Protein AF-A0A246U201-F1 (afdb_monomer_lite)

Secondary structure (DSSP, 8-state):
--PPPP------------S-TTS-HHHHHHHHHHHHHHHHH--S--HHHHHHHHHHHHH-HHHHHHHHHHHHHHHHHHHHHH-----SSS----

Radius of gyration: 1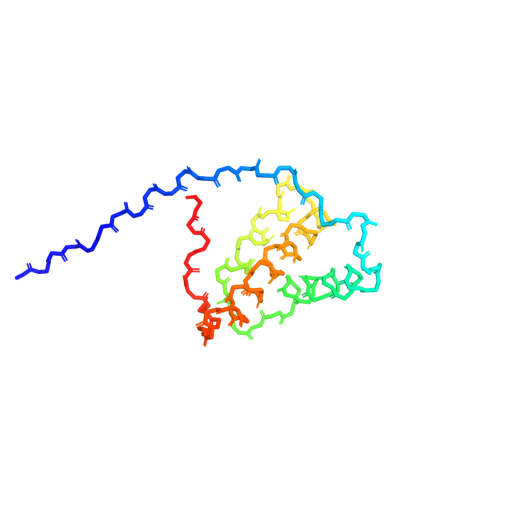4.82 Å; chains: 1; bounding box: 28×32×47 Å

Sequence (94 aa):
MYGQPPRESDGEVDYDGHISRRGDSHLRGLLYEAATVILIRAHPDSSLRAWGMKLREKVGSKRAAVAVARKLSVIMHRMLTTGEFFDRSAGITA

Structure (mmCIF, N/CA/C/O backbone):
data_AF-A0A246U201-F1
#
_entry.id   AF-A0A246U201-F1
#
loop_
_atom_site.group_PDB
_atom_site.id
_atom_site.type_symbol
_atom_site.label_atom_id
_atom_site.label_alt_id
_atom_site.label_comp_id
_atom_site.label_asym_id
_atom_site.label_entity_id
_atom_site.label_seq_id
_atom_site.pdbx_PDB_ins_code
_atom_site.Cartn_x
_atom_site.Cartn_y
_atom_site.Cartn_z
_atom_site.occupancy
_atom_site.B_iso_or_equiv
_atom_site.auth_seq_id
_atom_site.auth_comp_id
_atom_site.auth_asym_id
_atom_site.auth_atom_id
_atom_site.pdbx_PDB_model_num
ATOM 1 N N . MET A 1 1 ? -7.649 -18.765 31.850 1.00 42.94 1 MET A N 1
ATOM 2 C CA . MET A 1 1 ? -6.364 -19.069 31.181 1.00 42.94 1 MET A CA 1
ATOM 3 C C . MET A 1 1 ? -6.611 -18.935 29.684 1.00 42.94 1 MET A C 1
ATOM 5 O O . MET A 1 1 ? -7.611 -19.460 29.222 1.00 42.94 1 MET A O 1
ATOM 9 N N . TYR A 1 2 ? -5.840 -18.089 29.006 1.00 50.62 2 TYR A N 1
ATOM 10 C CA . TYR A 1 2 ? -6.233 -17.302 27.828 1.00 50.62 2 TYR A CA 1
ATOM 11 C C . TYR A 1 2 ? -6.814 -18.091 26.640 1.00 50.62 2 TYR A C 1
ATOM 13 O O . TYR A 1 2 ? -6.114 -18.868 25.997 1.00 50.62 2 TYR A O 1
ATOM 21 N N . GLY A 1 3 ? -8.089 -17.827 26.330 1.00 51.31 3 GLY A N 1
ATOM 22 C CA . GLY A 1 3 ? -8.718 -18.211 25.069 1.00 51.31 3 GLY A CA 1
ATOM 23 C C . GLY A 1 3 ? -8.139 -17.369 23.937 1.00 51.31 3 GLY A C 1
ATOM 24 O O . GLY A 1 3 ? -8.213 -16.143 23.967 1.00 51.31 3 GLY A O 1
ATOM 25 N N . GLN A 1 4 ? -7.498 -18.034 22.983 1.00 63.88 4 GLN A N 1
ATOM 26 C CA . GLN A 1 4 ? -6.904 -17.418 21.801 1.00 63.88 4 GLN A CA 1
ATOM 27 C C . GLN A 1 4 ? -8.010 -16.754 20.958 1.00 63.88 4 GLN A C 1
ATOM 29 O O . GLN A 1 4 ? -9.033 -17.403 20.724 1.00 63.88 4 GLN A O 1
ATOM 34 N N . PRO A 1 5 ? -7.847 -15.501 20.492 1.00 54.62 5 PRO A N 1
ATOM 35 C CA . PRO A 1 5 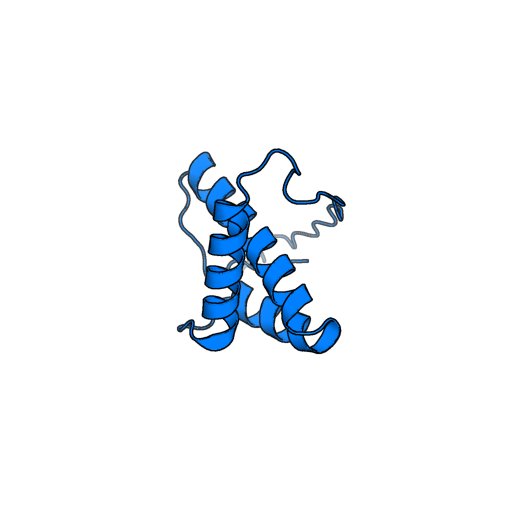? -8.809 -14.904 19.575 1.00 54.62 5 PRO A CA 1
ATOM 36 C C . PRO A 1 5 ? -8.773 -15.620 18.210 1.00 54.62 5 PRO A C 1
ATOM 38 O O . PRO A 1 5 ? -7.768 -16.258 17.869 1.00 54.62 5 PRO A O 1
ATOM 41 N N . PRO A 1 6 ? -9.887 -15.571 17.459 1.00 48.56 6 PRO A N 1
ATOM 42 C CA . PRO A 1 6 ? -10.096 -16.365 16.258 1.00 48.56 6 PRO A CA 1
ATOM 43 C C . PRO A 1 6 ? -9.079 -16.052 15.161 1.00 48.56 6 PRO A C 1
ATOM 45 O O . PRO A 1 6 ? -8.535 -14.958 15.035 1.00 48.56 6 PRO A O 1
ATOM 48 N N . ARG A 1 7 ? -8.805 -17.091 14.378 1.00 57.16 7 ARG A N 1
ATOM 49 C CA . ARG A 1 7 ? -7.934 -17.066 13.208 1.00 57.16 7 ARG A CA 1
ATOM 50 C C . ARG A 1 7 ? -8.789 -16.573 12.048 1.00 57.16 7 ARG A C 1
ATOM 52 O O . ARG A 1 7 ? -9.552 -17.355 11.484 1.00 57.16 7 ARG A O 1
ATOM 59 N N . GLU A 1 8 ? -8.650 -15.296 11.727 1.00 48.28 8 GLU A N 1
ATOM 60 C CA . GLU A 1 8 ? -9.260 -14.676 10.554 1.00 48.28 8 GLU A CA 1
ATOM 61 C C . GLU A 1 8 ? -8.631 -15.310 9.306 1.00 48.28 8 GLU A C 1
ATOM 63 O O . GLU A 1 8 ? -7.519 -14.978 8.895 1.00 48.28 8 GLU A O 1
ATOM 68 N N . SER A 1 9 ? -9.313 -16.321 8.773 1.00 47.06 9 SER A N 1
ATOM 69 C CA . SER A 1 9 ? -9.027 -16.902 7.466 1.00 47.06 9 SER A CA 1
ATOM 70 C C . SER A 1 9 ? -9.842 -16.100 6.463 1.00 47.06 9 SER A C 1
ATOM 72 O O . SER A 1 9 ? -10.984 -16.451 6.184 1.00 47.06 9 SER A O 1
ATOM 74 N N . ASP A 1 10 ? -9.286 -14.990 5.989 1.00 46.16 10 ASP A N 1
ATOM 75 C CA . ASP A 1 10 ? -9.928 -14.144 4.984 1.00 46.16 10 ASP A CA 1
ATOM 76 C C . ASP A 1 10 ? -9.352 -14.480 3.611 1.00 46.16 10 ASP A C 1
ATOM 78 O O . ASP A 1 10 ? -8.432 -13.848 3.103 1.00 46.16 10 ASP A O 1
ATOM 82 N N . GLY A 1 11 ? -9.876 -15.550 3.020 1.00 60.81 11 GLY A N 1
ATOM 83 C CA . GLY A 1 11 ? -9.741 -15.745 1.589 1.00 60.81 11 GLY A CA 1
ATOM 84 C C . GLY A 1 11 ? -10.673 -14.774 0.881 1.00 60.81 11 GLY A C 1
ATOM 85 O O . GLY A 1 11 ? -11.816 -15.140 0.629 1.00 60.81 11 GLY A O 1
ATOM 86 N N . GLU A 1 12 ? -10.208 -13.575 0.529 1.00 40.41 12 GLU A N 1
ATOM 87 C CA . GLU A 1 12 ? -11.030 -12.664 -0.271 1.00 40.41 12 GLU A CA 1
ATOM 88 C C . GLU A 1 12 ? -10.241 -11.938 -1.382 1.00 40.41 12 GLU A C 1
ATOM 90 O O . GLU A 1 12 ? -9.589 -10.913 -1.207 1.00 40.41 12 GLU A O 1
ATOM 95 N N . VAL A 1 13 ? -10.342 -12.569 -2.560 1.00 42.75 13 VAL A N 1
ATOM 96 C CA . VAL A 1 13 ? -10.274 -12.071 -3.945 1.00 42.75 13 VAL A CA 1
ATOM 97 C C . VAL A 1 13 ? -9.201 -11.052 -4.343 1.00 42.75 13 VAL A C 1
ATOM 99 O O . VAL A 1 13 ? -9.246 -9.853 -4.064 1.00 42.75 13 VAL A O 1
ATOM 102 N N . ASP A 1 14 ? -8.332 -11.538 -5.233 1.00 44.44 14 ASP A N 1
ATOM 103 C CA . ASP A 1 14 ? -7.702 -10.748 -6.286 1.00 44.44 14 ASP A CA 1
ATOM 104 C C . ASP A 1 14 ? -8.792 -10.082 -7.143 1.00 44.44 14 ASP A C 1
ATOM 106 O O . ASP A 1 14 ? -9.250 -10.609 -8.154 1.00 44.44 14 ASP A O 1
ATOM 110 N N . TYR A 1 15 ? -9.258 -8.907 -6.721 1.00 43.41 15 TYR A N 1
ATOM 111 C CA . TYR A 1 15 ? -9.893 -7.997 -7.656 1.00 43.41 15 TYR A CA 1
ATOM 112 C C . TYR A 1 15 ? -8.787 -7.496 -8.581 1.00 43.41 15 TYR A C 1
ATOM 114 O O . TYR A 1 15 ? -7.984 -6.632 -8.200 1.00 43.41 15 TYR A O 1
ATOM 122 N N . ASP A 1 16 ? -8.752 -8.018 -9.803 1.00 40.78 16 ASP A N 1
ATOM 123 C CA . ASP A 1 16 ? -8.148 -7.332 -10.938 1.00 40.78 16 ASP A CA 1
ATOM 124 C C . ASP A 1 16 ? -8.884 -5.997 -11.104 1.00 40.78 16 ASP A C 1
ATOM 126 O O . ASP A 1 16 ? -9.978 -5.870 -11.646 1.00 40.78 16 ASP A O 1
ATOM 130 N N . GLY A 1 17 ? -8.329 -4.989 -10.452 1.00 43.94 17 GLY A N 1
ATOM 131 C CA . GLY A 1 17 ? -8.922 -3.682 -10.304 1.00 43.94 17 GLY A CA 1
ATOM 132 C C . GLY A 1 17 ? -7.792 -2.702 -10.432 1.00 43.94 17 GLY A C 1
ATOM 133 O O . GLY A 1 17 ? -7.298 -2.165 -9.438 1.00 43.94 17 GLY A O 1
ATOM 134 N N . HIS A 1 18 ? -7.336 -2.524 -11.671 1.00 44.22 18 HIS A N 1
ATOM 135 C CA . HIS A 1 18 ? -6.607 -1.338 -12.079 1.00 44.22 18 HIS A CA 1
ATOM 136 C C . HIS A 1 18 ? -7.148 -0.142 -11.285 1.00 44.22 18 HIS A C 1
ATOM 138 O O . HIS A 1 18 ? -8.355 0.105 -11.313 1.00 44.22 18 HIS A O 1
ATOM 144 N N . ILE A 1 19 ? -6.275 0.610 -10.594 1.00 49.44 19 ILE A N 1
ATOM 145 C CA . ILE A 1 19 ? -6.619 1.962 -10.117 1.00 49.44 19 ILE A CA 1
ATOM 146 C C . ILE A 1 19 ? -7.348 2.605 -11.295 1.00 49.44 19 ILE A C 1
ATOM 148 O O . ILE A 1 19 ? -6.796 2.559 -12.389 1.00 49.44 19 ILE A O 1
ATOM 152 N N . SER A 1 20 ? -8.602 3.024 -11.153 1.00 48.12 20 SER A N 1
ATOM 153 C CA . SER A 1 20 ? -9.465 3.297 -12.308 1.00 48.12 20 SER A CA 1
ATOM 154 C C . SER A 1 20 ? -8.760 4.171 -13.358 1.00 48.12 20 SER A C 1
ATOM 156 O O . SER A 1 20 ? -8.064 5.127 -13.018 1.00 48.12 20 SER A O 1
ATOM 158 N N . ARG A 1 21 ? -8.920 3.869 -14.654 1.00 48.88 21 ARG A N 1
ATOM 159 C CA . ARG A 1 21 ? -8.451 4.744 -15.754 1.00 48.88 21 ARG A CA 1
ATOM 160 C C . ARG A 1 21 ? -9.162 6.114 -15.761 1.00 48.88 21 ARG A C 1
ATOM 162 O O . ARG A 1 21 ? -8.727 6.989 -16.496 1.00 48.88 21 ARG A O 1
ATOM 169 N N . ARG A 1 22 ? -10.199 6.299 -14.925 1.00 50.91 22 ARG A N 1
ATOM 170 C CA . ARG A 1 22 ? -10.841 7.583 -14.572 1.00 50.91 22 ARG A CA 1
ATOM 171 C C . ARG A 1 22 ? -10.185 8.318 -13.387 1.00 50.91 22 ARG A C 1
ATOM 173 O O . ARG A 1 22 ? -10.703 9.342 -12.962 1.00 50.91 22 ARG A O 1
ATOM 180 N N . GLY A 1 23 ? -9.107 7.785 -12.814 1.00 57.03 23 GLY A N 1
ATOM 181 C CA . GLY A 1 23 ? -8.375 8.409 -11.713 1.00 57.03 23 GLY A CA 1
ATOM 182 C C . GLY A 1 23 ? -7.271 9.347 -12.196 1.00 57.03 23 GLY A C 1
ATOM 183 O O . GLY A 1 23 ? -6.664 9.120 -13.244 1.00 57.03 23 GLY A O 1
ATOM 184 N N . ASP A 1 24 ? -7.002 10.371 -11.392 1.00 63.53 24 ASP A N 1
ATOM 185 C CA . ASP A 1 24 ? -5.996 11.396 -11.642 1.00 63.53 24 ASP A CA 1
ATOM 186 C C . ASP A 1 24 ? -4.590 10.777 -11.822 1.00 63.53 24 ASP A C 1
ATOM 188 O O . ASP A 1 24 ? -4.110 9.998 -10.988 1.00 63.53 24 ASP A O 1
ATOM 192 N N . SER A 1 25 ? -3.930 11.065 -12.948 1.00 68.25 25 SER A N 1
ATOM 193 C CA . SER A 1 25 ? -2.580 10.560 -13.242 1.00 68.25 25 SER A CA 1
ATOM 194 C C . SER A 1 25 ? -1.555 11.066 -12.228 1.00 68.25 25 SER A C 1
ATOM 196 O O . SER A 1 25 ? -0.603 10.346 -11.913 1.00 68.25 25 SER A O 1
ATOM 198 N N . HIS A 1 26 ? -1.791 12.253 -11.669 1.00 75.56 26 HIS A N 1
ATOM 199 C CA . HIS A 1 26 ? -0.978 12.853 -10.626 1.00 75.56 26 HIS A CA 1
ATOM 200 C C . HIS A 1 26 ? -1.065 12.026 -9.338 1.00 75.56 26 HIS A C 1
ATOM 202 O O . HIS A 1 26 ? -0.039 11.704 -8.744 1.00 75.56 26 HIS A O 1
ATOM 208 N N . LEU A 1 27 ? -2.265 11.579 -8.952 1.00 74.81 27 LEU A N 1
ATOM 209 C CA . LEU A 1 27 ? -2.462 10.736 -7.767 1.00 74.81 27 LEU A CA 1
ATOM 210 C C . LEU A 1 27 ? -1.698 9.409 -7.870 1.00 74.81 27 LEU A C 1
ATOM 212 O O . LEU A 1 27 ? -1.084 8.962 -6.903 1.00 74.81 27 LEU A O 1
ATOM 216 N N . ARG A 1 28 ? -1.693 8.781 -9.051 1.00 75.25 28 ARG A N 1
ATOM 217 C CA . ARG A 1 28 ? -0.897 7.565 -9.293 1.00 75.25 28 ARG A CA 1
ATOM 218 C C . ARG A 1 28 ? 0.604 7.824 -9.182 1.00 75.25 28 ARG A C 1
ATOM 220 O O . ARG A 1 28 ? 1.308 6.982 -8.629 1.00 75.25 28 ARG A O 1
ATOM 227 N N . GLY A 1 29 ? 1.076 8.964 -9.690 1.00 81.62 29 GLY A N 1
ATOM 228 C CA . GLY A 1 29 ? 2.466 9.399 -9.545 1.00 81.62 29 GLY A CA 1
ATOM 229 C C . GLY A 1 29 ? 2.855 9.556 -8.076 1.00 81.62 29 GLY A C 1
ATOM 230 O O . GLY A 1 29 ? 3.793 8.905 -7.621 1.00 81.62 29 GLY A O 1
ATOM 231 N N . LEU A 1 30 ? 2.056 10.304 -7.311 1.00 84.94 30 LEU A N 1
ATOM 232 C CA . LEU A 1 30 ? 2.276 10.524 -5.878 1.00 84.94 30 LEU A CA 1
ATOM 233 C C . LEU A 1 30 ? 2.263 9.219 -5.078 1.00 84.94 30 LEU A C 1
ATOM 235 O O . LEU A 1 30 ? 3.124 9.001 -4.230 1.00 84.94 30 LEU A O 1
ATOM 239 N N . LEU A 1 31 ? 1.320 8.316 -5.361 1.00 84.31 31 LEU A N 1
ATOM 240 C CA . LEU A 1 31 ? 1.258 7.018 -4.687 1.00 84.31 31 LEU A CA 1
ATOM 241 C C . LEU A 1 31 ? 2.469 6.138 -5.024 1.00 84.31 31 LEU A C 1
ATOM 243 O O . LEU A 1 31 ? 2.961 5.422 -4.152 1.00 84.31 31 LEU A O 1
ATOM 247 N N . TYR A 1 32 ? 2.969 6.190 -6.261 1.00 85.19 32 TYR A N 1
ATOM 248 C CA . TYR A 1 32 ? 4.174 5.462 -6.660 1.00 85.19 32 TYR A CA 1
ATOM 249 C C . TYR A 1 32 ? 5.431 6.014 -5.975 1.00 85.19 32 TYR A C 1
ATOM 251 O O . TYR A 1 32 ? 6.265 5.240 -5.494 1.00 85.19 32 TYR A O 1
ATOM 259 N N . GLU A 1 33 ? 5.564 7.337 -5.890 1.00 86.38 33 GLU A N 1
ATOM 260 C CA . GLU A 1 33 ? 6.653 7.987 -5.159 1.00 86.38 33 GLU A CA 1
ATOM 261 C C . GLU A 1 33 ? 6.592 7.648 -3.669 1.00 86.38 33 GLU A C 1
ATOM 263 O O . GLU A 1 33 ? 7.590 7.195 -3.104 1.00 86.38 33 GLU A O 1
ATOM 268 N N . ALA A 1 34 ? 5.412 7.746 -3.051 1.00 87.25 34 ALA A N 1
ATOM 269 C CA . ALA A 1 34 ? 5.201 7.367 -1.658 1.00 87.25 34 ALA A CA 1
ATOM 270 C C . ALA A 1 34 ? 5.555 5.892 -1.411 1.00 87.25 34 ALA A C 1
ATOM 272 O O . ALA A 1 34 ? 6.291 5.581 -0.475 1.00 87.25 34 ALA A O 1
ATOM 273 N N . ALA A 1 35 ? 5.113 4.979 -2.279 1.00 86.38 35 ALA A N 1
ATOM 274 C CA . ALA A 1 35 ? 5.470 3.564 -2.198 1.00 86.38 35 ALA A CA 1
ATOM 275 C C . ALA A 1 35 ? 6.982 3.336 -2.332 1.00 86.38 35 ALA A C 1
ATOM 277 O O . ALA A 1 35 ? 7.565 2.532 -1.603 1.00 86.38 35 ALA A O 1
ATOM 278 N N . THR A 1 36 ? 7.637 4.073 -3.227 1.00 86.25 36 THR A N 1
ATOM 279 C CA . THR A 1 36 ? 9.091 4.018 -3.408 1.00 86.25 36 THR A CA 1
ATOM 280 C C . THR A 1 36 ? 9.820 4.500 -2.150 1.00 86.25 36 THR A C 1
ATOM 282 O O . THR A 1 36 ? 10.747 3.837 -1.684 1.00 86.25 36 THR A O 1
ATOM 285 N N . VAL A 1 37 ? 9.366 5.595 -1.535 1.00 87.69 37 VAL A N 1
ATOM 286 C CA . VAL A 1 37 ? 9.901 6.095 -0.258 1.00 87.69 37 VAL A CA 1
ATOM 287 C C . VAL A 1 37 ? 9.663 5.092 0.872 1.00 87.69 37 VAL A C 1
ATOM 289 O O . VAL A 1 37 ? 10.575 4.854 1.662 1.00 87.69 37 VAL A O 1
ATOM 292 N N . ILE A 1 38 ? 8.501 4.435 0.923 1.00 85.25 38 ILE A N 1
ATOM 293 C CA . ILE A 1 38 ? 8.215 3.379 1.907 1.00 85.25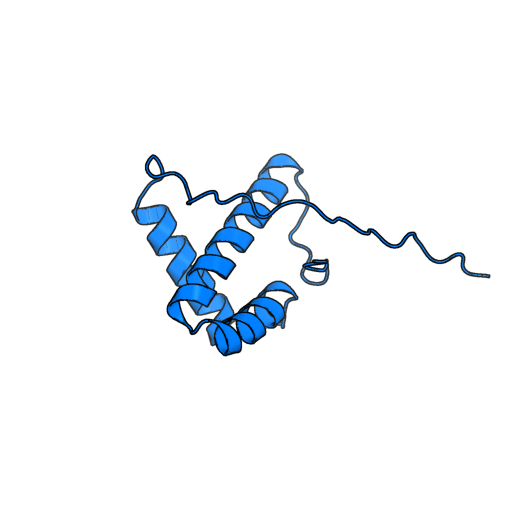 38 ILE A CA 1
ATOM 294 C C . ILE A 1 38 ? 9.216 2.223 1.781 1.00 85.25 38 ILE A C 1
ATOM 296 O O . ILE A 1 38 ? 9.751 1.749 2.784 1.00 85.25 38 ILE A O 1
ATOM 300 N N . LEU A 1 39 ? 9.525 1.799 0.556 1.00 82.88 39 LEU A N 1
ATOM 301 C CA . LEU A 1 39 ? 10.460 0.700 0.307 1.00 82.88 39 LEU A CA 1
ATOM 302 C C . LEU A 1 39 ? 11.927 1.070 0.568 1.00 82.88 39 LEU A C 1
ATOM 304 O O . LEU A 1 39 ? 12.714 0.200 0.940 1.00 82.88 39 LEU A O 1
ATOM 308 N N . ILE A 1 40 ? 12.314 2.329 0.351 1.00 84.00 40 ILE A N 1
ATOM 309 C CA . ILE A 1 40 ? 13.723 2.753 0.407 1.00 84.00 40 ILE A CA 1
ATOM 310 C C . ILE A 1 40 ? 14.082 3.402 1.750 1.00 84.00 40 ILE A C 1
ATOM 312 O O . ILE A 1 40 ? 15.198 3.216 2.226 1.00 84.00 40 ILE A O 1
ATOM 316 N N . ARG A 1 41 ? 13.171 4.168 2.361 1.00 75.06 41 ARG A N 1
ATOM 317 C CA . ARG A 1 41 ? 13.490 5.099 3.460 1.00 75.06 41 ARG A CA 1
ATOM 318 C C . ARG A 1 41 ? 12.625 4.974 4.714 1.00 75.06 41 ARG A C 1
ATOM 320 O O . ARG A 1 41 ? 13.011 5.538 5.732 1.00 75.06 41 ARG A O 1
ATOM 327 N N . ALA A 1 42 ? 11.467 4.312 4.673 1.00 73.06 42 ALA A N 1
ATOM 328 C CA . ALA A 1 42 ? 10.570 4.335 5.830 1.00 73.06 42 ALA A CA 1
ATOM 329 C C . ALA A 1 42 ? 11.145 3.585 7.044 1.00 73.06 42 ALA A C 1
ATOM 331 O O . ALA A 1 42 ? 11.472 2.401 6.955 1.00 73.06 42 ALA A O 1
ATOM 332 N N . HIS A 1 43 ? 11.186 4.292 8.175 1.00 63.06 43 HIS A N 1
ATOM 333 C CA . HIS A 1 43 ? 11.400 3.778 9.526 1.00 63.06 43 HIS A CA 1
ATOM 334 C C . HIS A 1 43 ? 10.310 4.340 10.457 1.00 63.06 43 HIS A C 1
ATOM 336 O O . HIS A 1 43 ? 9.944 5.509 10.309 1.00 63.06 43 HIS A O 1
ATOM 342 N N . PRO A 1 44 ? 9.811 3.568 11.440 1.00 60.66 44 PRO A N 1
ATOM 343 C CA . PRO A 1 44 ? 10.150 2.172 11.738 1.00 60.66 44 PRO A CA 1
ATOM 344 C C . PRO A 1 44 ? 9.508 1.166 10.767 1.00 60.66 44 PRO A C 1
ATOM 346 O O . PRO A 1 44 ? 8.583 1.502 10.027 1.00 60.66 44 PRO A O 1
ATOM 349 N N . ASP A 1 45 ? 10.020 -0.068 10.778 1.00 69.19 45 ASP A N 1
ATOM 350 C CA . ASP A 1 45 ? 9.517 -1.185 9.975 1.00 69.19 45 ASP A CA 1
ATOM 351 C C . ASP A 1 45 ? 8.018 -1.423 10.203 1.00 69.19 45 ASP A C 1
ATOM 353 O O . ASP A 1 45 ? 7.570 -1.638 11.327 1.00 69.19 45 ASP A O 1
ATOM 357 N N . SER A 1 46 ? 7.241 -1.381 9.119 1.00 81.88 46 SER A N 1
ATOM 358 C CA . SER A 1 46 ? 5.813 -1.707 9.109 1.00 81.88 46 SER A CA 1
ATOM 359 C C . SER A 1 46 ? 5.563 -3.024 8.378 1.00 81.88 46 SER A C 1
ATOM 361 O O . SER A 1 46 ? 6.337 -3.417 7.496 1.00 81.88 46 SER A O 1
ATOM 363 N N . SER A 1 47 ? 4.444 -3.685 8.690 1.00 84.25 47 SER A N 1
ATOM 364 C CA . SER A 1 47 ? 3.990 -4.888 7.973 1.00 84.25 47 SER A CA 1
ATOM 365 C C . SER A 1 47 ? 3.901 -4.647 6.454 1.00 84.25 47 SER A C 1
ATOM 367 O O . SER A 1 47 ? 4.308 -5.497 5.658 1.00 84.25 47 SER A O 1
ATOM 369 N N . LEU A 1 48 ? 3.479 -3.441 6.050 1.00 85.25 48 LEU A N 1
ATOM 370 C CA . LEU A 1 48 ? 3.430 -2.983 4.659 1.00 85.25 48 LEU A CA 1
ATOM 371 C C . LEU A 1 48 ? 4.810 -2.918 3.998 1.00 85.25 48 LEU A C 1
ATOM 373 O O . LEU A 1 48 ? 4.968 -3.378 2.864 1.00 85.25 48 LEU A O 1
ATOM 377 N N . ARG A 1 49 ? 5.816 -2.383 4.698 1.00 85.56 49 ARG A N 1
ATOM 378 C CA . ARG A 1 49 ? 7.194 -2.331 4.194 1.00 85.56 49 ARG A CA 1
ATOM 379 C C . ARG A 1 49 ? 7.769 -3.735 4.044 1.00 85.56 49 ARG A C 1
ATOM 381 O O . ARG A 1 49 ? 8.299 -4.057 2.984 1.00 85.56 49 ARG A O 1
ATOM 388 N N . ALA A 1 50 ? 7.619 -4.584 5.060 1.00 88.12 50 ALA A N 1
ATOM 389 C CA . ALA A 1 50 ? 8.117 -5.958 5.026 1.00 88.12 50 ALA A CA 1
ATOM 390 C C . ALA A 1 50 ? 7.480 -6.773 3.885 1.00 88.12 50 ALA A C 1
ATOM 392 O O . ALA A 1 50 ? 8.181 -7.473 3.149 1.00 88.12 50 ALA A O 1
ATOM 393 N N . TRP A 1 51 ? 6.165 -6.642 3.687 1.00 89.38 51 TRP A N 1
ATOM 394 C CA . TRP A 1 51 ? 5.461 -7.255 2.559 1.00 89.38 51 TRP A CA 1
ATOM 395 C C . TRP A 1 51 ? 5.949 -6.709 1.211 1.00 89.38 51 TRP A C 1
ATOM 397 O O . TRP A 1 51 ? 6.258 -7.486 0.307 1.00 89.38 51 TRP A O 1
ATOM 407 N N . GLY A 1 52 ? 6.089 -5.387 1.086 1.00 88.88 52 GLY A N 1
ATOM 408 C CA . GLY A 1 52 ? 6.573 -4.742 -0.134 1.00 88.88 52 GLY A CA 1
ATOM 409 C C . GLY A 1 52 ? 8.008 -5.137 -0.503 1.00 88.88 52 GLY A C 1
ATOM 410 O O . GLY A 1 52 ? 8.312 -5.322 -1.682 1.00 88.88 52 GLY A O 1
ATOM 411 N N . MET A 1 53 ? 8.875 -5.335 0.491 1.00 89.19 53 MET A N 1
ATOM 412 C CA . MET A 1 53 ? 10.246 -5.821 0.301 1.00 89.19 53 MET A CA 1
ATOM 413 C C . MET A 1 53 ? 10.266 -7.266 -0.210 1.00 89.19 53 MET A C 1
ATOM 415 O O . MET A 1 53 ? 10.903 -7.527 -1.230 1.00 89.19 53 MET A O 1
ATOM 419 N N . LYS A 1 54 ? 9.482 -8.168 0.401 1.00 89.25 54 LYS A N 1
ATOM 420 C CA . LYS A 1 54 ? 9.311 -9.549 -0.094 1.00 89.25 54 LYS A CA 1
ATOM 421 C C . LYS A 1 54 ? 8.749 -9.584 -1.514 1.00 89.25 54 LYS A C 1
ATOM 423 O O . LYS A 1 54 ? 9.114 -10.432 -2.324 1.00 89.25 54 LYS A O 1
ATOM 428 N N . LEU A 1 55 ? 7.833 -8.670 -1.828 1.00 88.19 55 LEU A N 1
ATOM 429 C CA . LEU A 1 55 ? 7.249 -8.574 -3.159 1.00 88.19 55 LEU A CA 1
ATOM 430 C C . LEU A 1 55 ? 8.274 -8.078 -4.186 1.00 88.19 55 LEU A C 1
ATOM 432 O O . LEU A 1 55 ? 8.332 -8.605 -5.296 1.00 88.19 55 LEU A O 1
ATOM 436 N N . ARG A 1 56 ? 9.129 -7.121 -3.809 1.00 88.44 56 ARG A N 1
ATOM 437 C CA . ARG A 1 56 ? 10.224 -6.625 -4.655 1.00 88.44 56 ARG A CA 1
ATOM 438 C C . ARG A 1 56 ? 11.158 -7.742 -5.102 1.00 88.44 56 ARG A C 1
ATOM 440 O O . ARG A 1 56 ? 11.550 -7.742 -6.265 1.00 88.44 56 ARG A O 1
ATOM 447 N N . GLU A 1 57 ? 11.470 -8.684 -4.220 1.00 88.69 57 GLU A N 1
ATOM 448 C CA . GLU A 1 57 ? 12.305 -9.848 -4.544 1.00 88.69 57 GLU A CA 1
ATOM 449 C C . GLU A 1 57 ? 11.636 -10.786 -5.563 1.00 88.69 57 GLU A C 1
ATOM 451 O O . GLU A 1 57 ? 12.321 -11.378 -6.391 1.00 88.69 57 GLU A O 1
ATOM 456 N N . LYS A 1 58 ? 10.300 -10.886 -5.555 1.00 89.56 58 LYS A N 1
ATOM 457 C CA . LYS A 1 58 ? 9.541 -11.793 -6.435 1.00 89.56 58 LYS A CA 1
ATOM 458 C C . LYS A 1 58 ? 9.225 -11.211 -7.812 1.00 89.56 58 LYS A C 1
ATOM 460 O O . LYS A 1 58 ? 9.297 -11.923 -8.807 1.00 89.56 58 LYS A O 1
ATOM 465 N N . VAL A 1 59 ? 8.808 -9.944 -7.875 1.00 87.19 59 VAL A N 1
ATOM 466 C CA . VAL A 1 59 ? 8.265 -9.332 -9.111 1.00 87.19 59 VAL A CA 1
ATOM 467 C C . VAL A 1 59 ? 9.061 -8.122 -9.606 1.00 87.19 59 VAL A C 1
ATOM 469 O O . VAL A 1 59 ? 8.713 -7.531 -10.632 1.00 87.19 59 VAL A O 1
ATOM 472 N N . GLY A 1 60 ? 10.124 -7.742 -8.895 1.00 87.00 60 GLY A N 1
ATOM 473 C CA . GLY A 1 60 ? 10.963 -6.588 -9.204 1.00 87.00 60 GLY A CA 1
ATOM 474 C C . GLY A 1 60 ? 10.407 -5.255 -8.687 1.00 87.00 60 GLY A C 1
ATOM 475 O O . GLY A 1 60 ? 9.215 -5.090 -8.415 1.00 87.00 60 GLY A O 1
ATOM 476 N N . SER A 1 61 ? 11.292 -4.260 -8.579 1.00 82.25 61 SER A N 1
ATOM 477 C CA . SER A 1 61 ? 11.034 -2.979 -7.900 1.00 82.25 61 SER A CA 1
ATOM 478 C C . SER A 1 61 ? 9.840 -2.196 -8.437 1.00 82.25 61 SER A C 1
ATOM 480 O O . SER A 1 61 ? 9.021 -1.731 -7.650 1.00 82.25 61 SER A O 1
ATOM 482 N N . LYS A 1 62 ? 9.697 -2.077 -9.763 1.00 83.81 62 LYS A N 1
ATOM 483 C CA . LYS A 1 62 ? 8.616 -1.284 -10.375 1.00 83.81 62 LYS A CA 1
ATOM 484 C C . LYS A 1 62 ? 7.23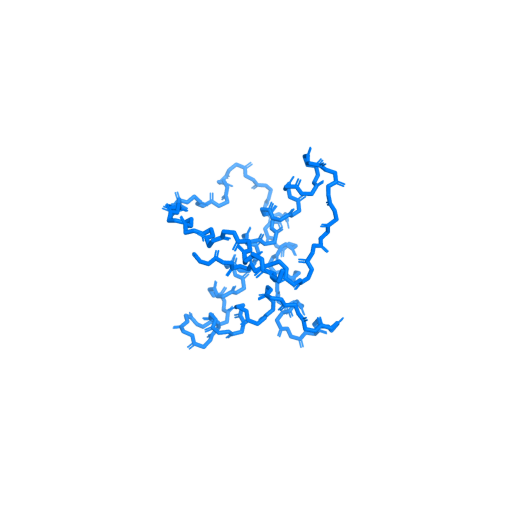5 -1.875 -10.073 1.00 83.81 62 LYS A C 1
ATOM 486 O O . LYS A 1 62 ? 6.322 -1.147 -9.699 1.00 83.81 62 LYS A O 1
ATOM 491 N N . ARG A 1 63 ? 7.087 -3.199 -10.202 1.00 84.69 63 ARG A N 1
ATOM 492 C CA . ARG A 1 63 ? 5.818 -3.900 -9.939 1.00 84.69 63 ARG A CA 1
ATOM 493 C C . ARG A 1 63 ? 5.491 -3.923 -8.448 1.00 84.69 63 ARG A C 1
ATOM 495 O O . ARG A 1 63 ? 4.344 -3.694 -8.078 1.00 84.69 63 ARG A O 1
ATOM 502 N N . ALA A 1 64 ? 6.499 -4.111 -7.598 1.00 88.31 64 ALA A N 1
ATOM 503 C CA . ALA A 1 64 ? 6.319 -4.046 -6.153 1.00 88.31 64 ALA A CA 1
ATOM 504 C C . ALA A 1 64 ? 5.889 -2.650 -5.682 1.00 88.31 64 ALA A C 1
ATOM 506 O O . ALA A 1 64 ? 4.961 -2.547 -4.885 1.00 88.31 64 ALA A O 1
ATOM 507 N N . ALA A 1 65 ? 6.482 -1.578 -6.216 1.00 86.06 65 ALA A N 1
ATOM 508 C CA . ALA A 1 65 ? 6.075 -0.210 -5.893 1.00 86.06 65 ALA A CA 1
ATOM 509 C C . ALA A 1 65 ? 4.608 0.061 -6.273 1.00 86.06 65 ALA A C 1
ATOM 511 O O . ALA A 1 65 ? 3.866 0.621 -5.471 1.00 86.06 65 ALA A O 1
ATOM 512 N N . VAL A 1 66 ? 4.147 -0.408 -7.440 1.00 85.38 66 VAL A N 1
ATOM 513 C CA . VAL A 1 66 ? 2.732 -0.287 -7.846 1.00 85.38 66 VAL A CA 1
ATOM 514 C C . VAL A 1 66 ? 1.800 -1.053 -6.901 1.00 85.38 66 VAL A C 1
ATOM 516 O O . VAL A 1 66 ? 0.751 -0.542 -6.510 1.00 85.38 66 VAL A O 1
ATOM 519 N N . ALA A 1 67 ? 2.176 -2.263 -6.496 1.00 86.81 67 ALA A N 1
ATOM 520 C CA . ALA A 1 67 ? 1.371 -3.063 -5.580 1.00 86.81 67 ALA A CA 1
ATOM 521 C C . ALA A 1 67 ? 1.310 -2.451 -4.166 1.00 86.81 67 ALA A C 1
ATOM 523 O O . ALA A 1 67 ? 0.245 -2.421 -3.549 1.00 86.81 67 ALA A O 1
ATOM 524 N N . VAL A 1 68 ? 2.425 -1.899 -3.678 1.00 87.69 68 VAL A N 1
ATOM 525 C CA . VAL A 1 68 ? 2.482 -1.155 -2.409 1.00 87.69 68 VAL A CA 1
ATOM 526 C C . VAL A 1 68 ? 1.648 0.121 -2.486 1.00 87.69 68 VAL A C 1
ATOM 528 O O . VAL A 1 68 ? 0.875 0.377 -1.571 1.00 87.69 68 VAL A O 1
ATOM 531 N N . ALA A 1 69 ? 1.726 0.873 -3.585 1.00 87.81 69 ALA A N 1
ATOM 532 C CA . ALA A 1 69 ? 0.902 2.057 -3.831 1.00 87.81 69 ALA A CA 1
ATOM 533 C C . ALA A 1 69 ? -0.598 1.731 -3.779 1.00 87.81 69 ALA A C 1
ATOM 535 O O . ALA A 1 69 ? -1.370 2.424 -3.114 1.00 87.81 69 ALA A O 1
ATOM 536 N N . ARG A 1 70 ? -1.009 0.633 -4.424 1.00 85.94 70 ARG A N 1
ATOM 537 C CA . ARG A 1 70 ? -2.394 0.151 -4.375 1.00 85.94 70 ARG A CA 1
ATOM 538 C C . ARG A 1 70 ? -2.805 -0.177 -2.942 1.00 85.94 70 ARG A C 1
ATOM 540 O O . ARG A 1 70 ? -3.827 0.320 -2.475 1.00 85.94 70 ARG A O 1
ATOM 547 N N . LYS A 1 71 ? -1.995 -0.949 -2.217 1.00 85.31 71 LYS A N 1
ATOM 548 C CA . LYS A 1 71 ? -2.299 -1.313 -0.827 1.00 85.31 71 LYS A CA 1
ATOM 549 C C . LYS A 1 71 ? -2.383 -0.084 0.085 1.00 85.31 71 LYS A C 1
ATOM 551 O O . LYS A 1 71 ? -3.311 0.021 0.880 1.00 85.31 71 LYS A O 1
ATOM 556 N N . LEU A 1 72 ? -1.473 0.872 -0.092 1.00 85.81 72 LEU A N 1
ATOM 557 C CA . LEU A 1 72 ? -1.466 2.144 0.626 1.00 85.81 72 LEU A CA 1
ATOM 558 C C . LEU A 1 72 ? -2.750 2.944 0.374 1.00 85.81 72 LEU A C 1
ATOM 560 O O . LEU A 1 72 ? -3.355 3.422 1.328 1.00 85.81 72 LEU A O 1
ATOM 564 N N . SER A 1 73 ? -3.208 3.036 -0.879 1.00 85.38 73 SER A N 1
ATOM 565 C CA . SER A 1 73 ? -4.459 3.739 -1.198 1.00 85.38 73 SER A CA 1
ATOM 566 C C . SER A 1 73 ? -5.685 3.112 -0.529 1.00 85.38 73 SER A C 1
ATOM 568 O O . SER A 1 73 ? -6.556 3.837 -0.058 1.00 85.38 73 SER A O 1
ATOM 570 N N . VAL A 1 74 ? -5.733 1.778 -0.419 1.00 84.75 74 VAL A N 1
ATOM 571 C CA . VAL A 1 74 ? -6.831 1.067 0.256 1.00 84.75 74 VAL A CA 1
ATOM 572 C C . VAL A 1 74 ? -6.808 1.342 1.755 1.00 84.75 74 VAL A C 1
ATOM 574 O O . VAL A 1 74 ? -7.852 1.617 2.337 1.00 84.75 74 VAL A O 1
ATOM 577 N N . ILE A 1 75 ? -5.625 1.313 2.371 1.00 84.75 75 ILE A N 1
ATOM 578 C CA . ILE A 1 75 ? -5.449 1.632 3.792 1.00 84.75 75 ILE A CA 1
ATOM 579 C C . ILE A 1 75 ? -5.900 3.069 4.069 1.00 84.75 75 ILE A C 1
ATOM 581 O O . ILE A 1 75 ? -6.735 3.282 4.939 1.00 84.75 75 ILE A O 1
ATOM 585 N N . MET A 1 76 ? -5.415 4.040 3.291 1.00 84.94 76 MET A N 1
ATOM 586 C CA . MET A 1 76 ? -5.806 5.448 3.430 1.00 84.94 76 MET A CA 1
ATOM 587 C C . MET A 1 76 ? -7.312 5.648 3.256 1.00 84.94 76 MET A C 1
ATOM 589 O O . MET A 1 76 ? -7.925 6.394 4.014 1.00 84.94 76 MET A O 1
ATOM 593 N N . HIS A 1 77 ? -7.918 4.972 2.278 1.00 84.25 77 HIS A N 1
ATOM 594 C CA . HIS A 1 77 ? -9.357 5.052 2.060 1.00 84.25 77 HIS A CA 1
ATOM 595 C C . HIS A 1 77 ? -10.146 4.456 3.231 1.00 84.25 77 HIS A C 1
ATOM 597 O O . HIS A 1 77 ? -11.086 5.086 3.703 1.00 84.25 77 HIS A O 1
ATOM 603 N N . ARG A 1 78 ? -9.727 3.295 3.757 1.00 82.88 78 ARG A N 1
ATOM 604 C CA . ARG A 1 78 ? -10.341 2.693 4.949 1.00 82.88 78 ARG A CA 1
ATOM 605 C C . ARG A 1 78 ? -10.233 3.616 6.157 1.00 82.88 78 ARG A C 1
ATOM 607 O O . ARG A 1 78 ? -11.256 3.889 6.761 1.00 82.88 78 ARG A O 1
ATOM 614 N N . MET A 1 79 ? -9.052 4.168 6.436 1.00 86.81 79 MET A N 1
ATOM 615 C CA . MET A 1 79 ? -8.862 5.144 7.518 1.00 86.81 79 MET A CA 1
ATOM 616 C C . MET A 1 79 ? -9.782 6.361 7.366 1.00 86.81 79 MET A C 1
ATOM 618 O O . MET A 1 79 ? -10.340 6.842 8.345 1.00 86.81 79 MET A O 1
ATOM 622 N N . LEU A 1 80 ? -9.966 6.854 6.137 1.00 86.88 80 LEU A N 1
ATOM 623 C CA . LEU A 1 80 ? -10.853 7.984 5.863 1.00 86.88 80 LEU A CA 1
ATOM 624 C C . LEU A 1 80 ? -12.328 7.642 6.119 1.00 86.88 80 LEU A C 1
ATOM 626 O O . LEU A 1 80 ? -13.074 8.491 6.597 1.00 86.88 80 LEU A O 1
ATOM 630 N N . THR A 1 81 ? -12.756 6.423 5.789 1.00 88.88 81 THR A N 1
ATOM 631 C CA . THR A 1 81 ? -14.151 5.992 5.948 1.00 88.88 81 THR A CA 1
ATOM 632 C C . THR A 1 81 ? -14.474 5.537 7.371 1.00 88.88 81 THR A C 1
ATOM 634 O O . THR A 1 81 ? -15.560 5.835 7.859 1.00 88.88 81 THR A O 1
ATOM 637 N N . THR A 1 82 ? -13.564 4.822 8.039 1.00 85.88 82 THR A N 1
ATOM 638 C CA . THR A 1 82 ? -13.781 4.280 9.392 1.00 85.88 82 THR A CA 1
ATOM 639 C C . THR A 1 82 ? -13.329 5.233 10.496 1.00 85.88 82 THR A C 1
ATOM 641 O O . THR A 1 82 ? -13.758 5.088 11.636 1.00 85.88 82 THR A O 1
ATOM 644 N N . GLY A 1 83 ? -12.479 6.216 10.179 1.00 86.31 83 GLY A N 1
ATOM 645 C CA . GLY A 1 83 ? -11.857 7.106 11.163 1.00 86.31 83 GLY A CA 1
ATOM 646 C C . GLY A 1 83 ? -10.761 6.433 11.995 1.00 86.31 83 GLY A C 1
ATOM 647 O O . GLY A 1 83 ? -10.226 7.052 12.915 1.00 86.31 83 GLY A O 1
ATOM 648 N N . GLU A 1 84 ? -10.418 5.178 11.697 1.00 83.81 84 GLU A N 1
ATOM 649 C CA . GLU A 1 84 ? -9.377 4.443 12.409 1.00 83.81 84 GLU A CA 1
ATOM 650 C C . GLU A 1 84 ? -7.976 4.867 11.958 1.00 83.81 84 GLU A C 1
ATOM 652 O O . GLU A 1 84 ? -7.738 5.235 10.805 1.00 83.81 84 GLU A O 1
ATOM 657 N N . PHE A 1 85 ? -7.018 4.805 12.883 1.00 83.44 85 PHE A N 1
ATOM 658 C CA . PHE A 1 85 ? -5.629 5.146 12.594 1.00 83.44 85 PHE A CA 1
ATOM 659 C C . PHE A 1 85 ? -4.895 4.013 11.873 1.00 83.44 85 PHE A C 1
ATOM 661 O O . PHE A 1 85 ? -5.259 2.842 11.955 1.00 83.44 85 PHE A O 1
ATOM 668 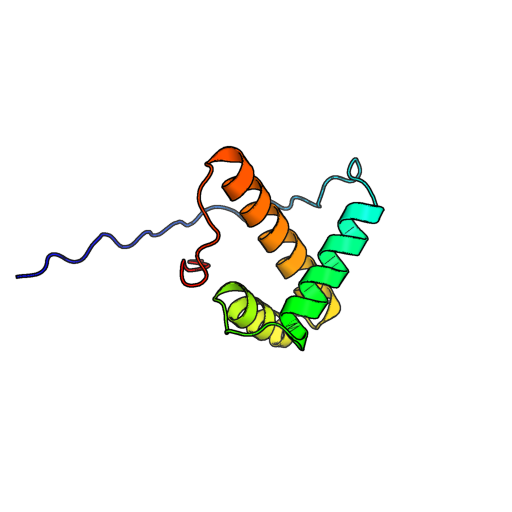N N . PHE A 1 86 ? -3.809 4.370 11.183 1.00 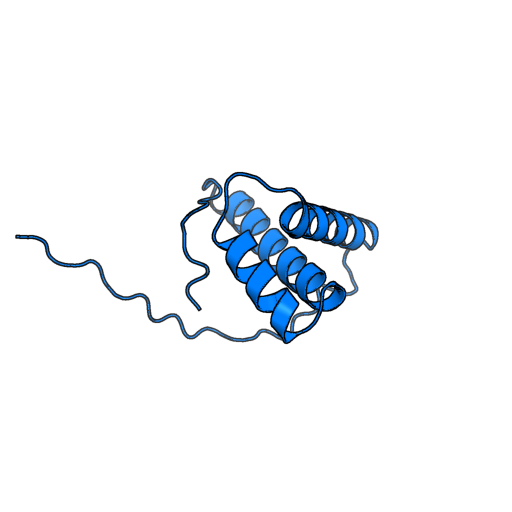81.31 86 PHE A N 1
ATOM 669 C CA . PHE A 1 86 ? -2.944 3.390 10.541 1.00 81.31 86 PHE A CA 1
ATOM 670 C C . PHE A 1 86 ? -2.273 2.504 11.588 1.00 81.31 86 PHE A C 1
ATOM 672 O O . PHE A 1 86 ? -1.374 2.950 12.308 1.00 81.31 86 PHE A O 1
ATOM 679 N N . ASP A 1 87 ? -2.657 1.233 11.620 1.00 80.38 87 ASP A N 1
ATOM 680 C CA . ASP A 1 87 ? -1.971 0.248 12.434 1.00 80.38 87 ASP A CA 1
ATOM 681 C C . ASP A 1 87 ? -0.775 -0.350 11.673 1.00 80.38 87 ASP A C 1
ATOM 683 O O . ASP A 1 87 ? -0.901 -0.978 10.621 1.00 80.38 87 ASP A O 1
ATOM 687 N N . ARG A 1 88 ? 0.428 -0.124 12.212 1.00 75.75 88 ARG A N 1
ATOM 688 C CA . ARG A 1 88 ? 1.702 -0.549 11.602 1.00 75.75 88 ARG A CA 1
ATOM 689 C C . ARG A 1 88 ? 1.952 -2.056 11.707 1.00 75.75 88 ARG A C 1
ATOM 691 O O . ARG A 1 88 ? 2.832 -2.567 11.006 1.00 75.75 88 ARG A O 1
ATOM 698 N N . SER A 1 89 ? 1.233 -2.722 12.609 1.00 70.62 89 SER A N 1
ATOM 699 C CA . SER A 1 89 ? 1.385 -4.131 12.969 1.00 70.62 89 SER A CA 1
ATOM 700 C C . SER A 1 89 ? 0.268 -5.004 12.408 1.00 70.62 89 SER A C 1
ATOM 702 O O . SER A 1 89 ? 0.510 -6.183 12.147 1.00 70.62 89 SER A O 1
ATOM 704 N N . ALA A 1 90 ? -0.910 -4.412 12.174 1.00 64.62 90 ALA A N 1
ATOM 705 C CA . ALA A 1 90 ? -2.078 -5.043 11.606 1.00 64.62 90 ALA A CA 1
ATOM 706 C C . ALA A 1 90 ? -1.629 -5.674 10.308 1.00 64.62 90 ALA A C 1
ATOM 708 O O . ALA A 1 90 ? -1.102 -5.032 9.384 1.00 64.62 90 ALA A O 1
ATOM 709 N N . GLY A 1 91 ? -1.688 -6.997 10.355 1.00 51.97 91 GLY A N 1
ATOM 710 C CA . GLY A 1 91 ? -1.135 -7.829 9.332 1.00 51.97 91 GLY A CA 1
ATOM 711 C C . GLY A 1 91 ? -1.785 -7.438 8.026 1.00 51.97 91 GLY A C 1
ATOM 712 O O . GLY A 1 91 ? -3.001 -7.334 7.899 1.00 51.97 91 GLY A O 1
ATOM 713 N N . ILE A 1 92 ? -0.948 -7.334 7.010 1.00 55.44 92 ILE A N 1
ATOM 714 C CA . ILE A 1 92 ? -1.339 -7.827 5.703 1.00 55.44 92 ILE A CA 1
ATOM 715 C C . ILE A 1 92 ? -1.469 -9.346 5.880 1.00 55.44 92 ILE A C 1
ATOM 717 O O . ILE A 1 92 ? -0.586 -10.101 5.479 1.00 55.44 92 ILE A O 1
ATOM 721 N N . THR A 1 93 ? -2.493 -9.769 6.624 1.00 44.06 93 THR A N 1
ATOM 722 C CA . THR A 1 93 ? -2.960 -11.143 6.655 1.00 44.06 93 THR A CA 1
ATOM 723 C C . THR A 1 93 ? -3.479 -11.384 5.252 1.00 44.06 93 THR A C 1
ATOM 725 O O . THR A 1 93 ? -4.272 -10.602 4.724 1.00 44.06 93 THR A O 1
ATOM 728 N N . ALA A 1 94 ? -2.796 -12.317 4.603 1.00 39.88 94 ALA A N 1
ATOM 729 C CA . ALA A 1 94 ? -3.112 -12.790 3.273 1.00 39.88 94 ALA A CA 1
ATOM 730 C C . ALA A 1 94 ? -4.414 -13.584 3.287 1.00 39.88 94 ALA A C 1
ATOM 732 O O . ALA A 1 94 ? -4.715 -14.153 4.364 1.00 39.88 94 ALA A O 1
#

Foldseek 3Di:
DDDDDDDPPDPDDDPPDDPDPPDDPVLLVVLLVVLLCLQPPDPDQFLLNVVLVVVCVVPNDNVSSSVSSVVVVVQVVCCVVVVDDDDRHPHPPD

pLDDT: mean 72.98, std 16.78, range [39.88, 89.56]